Protein AF-A0A963NN30-F1 (afdb_monomer_lite)

Structure (mmCIF, N/CA/C/O backbone):
data_AF-A0A963NN30-F1
#
_entry.id   AF-A0A963NN30-F1
#
loop_
_atom_site.group_PDB
_atom_site.id
_atom_site.type_symbol
_atom_site.label_atom_id
_atom_site.label_alt_id
_atom_site.label_comp_id
_atom_site.label_asym_id
_atom_site.label_entity_id
_atom_site.label_seq_id
_atom_site.pdbx_PDB_ins_code
_atom_site.Cartn_x
_atom_site.Cartn_y
_atom_site.Cartn_z
_atom_site.occupancy
_atom_site.B_iso_or_equiv
_atom_site.auth_seq_id
_atom_site.auth_comp_id
_atom_site.auth_asym_id
_atom_site.auth_atom_id
_atom_site.pdbx_PDB_model_num
ATOM 1 N N . LEU A 1 1 ? 27.502 -6.795 -21.916 1.00 49.09 1 LEU A N 1
ATOM 2 C CA . LEU A 1 1 ? 27.301 -6.960 -23.376 1.00 49.09 1 LEU A CA 1
ATOM 3 C C . LEU A 1 1 ? 25.933 -6.394 -23.809 1.00 49.09 1 LEU A C 1
ATOM 5 O O . LEU A 1 1 ? 25.103 -7.127 -24.320 1.00 49.09 1 LEU A O 1
ATOM 9 N N . HIS A 1 2 ? 25.661 -5.109 -23.547 1.00 49.84 2 HIS A N 1
ATOM 10 C CA . HIS A 1 2 ? 24.397 -4.450 -23.949 1.00 49.84 2 HIS A CA 1
ATOM 11 C C . HIS A 1 2 ? 24.556 -2.952 -24.280 1.00 49.84 2 HIS A C 1
ATOM 13 O O . HIS A 1 2 ? 23.639 -2.347 -24.809 1.00 49.84 2 HIS A O 1
ATOM 19 N N . PHE A 1 3 ? 25.719 -2.357 -23.989 1.00 50.50 3 PHE A N 1
ATOM 20 C CA . PHE A 1 3 ? 25.929 -0.904 -24.020 1.00 50.50 3 PHE A CA 1
ATOM 21 C C . PHE A 1 3 ? 26.781 -0.416 -25.201 1.00 50.50 3 PHE A C 1
ATOM 23 O O . PHE A 1 3 ? 26.7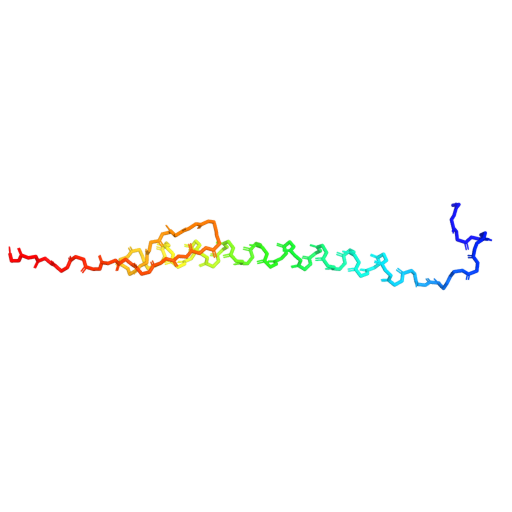74 0.759 -25.522 1.00 50.50 3 PHE A O 1
ATOM 30 N N . ALA A 1 4 ? 27.538 -1.312 -25.841 1.00 55.59 4 ALA A N 1
ATOM 31 C CA . ALA A 1 4 ? 28.479 -0.950 -26.904 1.00 55.59 4 ALA A CA 1
ATOM 32 C C . ALA A 1 4 ? 27.930 -1.187 -28.325 1.00 55.59 4 ALA A C 1
ATOM 34 O O . ALA A 1 4 ? 28.596 -0.832 -29.288 1.00 55.59 4 ALA A O 1
ATOM 35 N N . LEU A 1 5 ? 26.754 -1.819 -28.464 1.00 56.81 5 LEU A N 1
ATOM 36 C CA . LEU A 1 5 ? 26.188 -2.199 -29.769 1.00 56.81 5 LEU A CA 1
ATOM 37 C C . LEU A 1 5 ? 25.055 -1.273 -30.240 1.00 56.81 5 LEU A C 1
ATOM 39 O O . LEU A 1 5 ? 24.765 -1.214 -31.428 1.00 56.81 5 LEU A O 1
ATOM 43 N N . PHE A 1 6 ? 24.430 -0.540 -29.321 1.00 56.72 6 PHE A N 1
ATOM 44 C CA . PHE A 1 6 ? 23.371 0.412 -29.623 1.00 56.72 6 PHE A CA 1
ATOM 45 C C . PHE A 1 6 ? 23.790 1.732 -29.015 1.00 56.72 6 PHE A C 1
ATOM 47 O O . PHE A 1 6 ? 24.016 1.783 -27.811 1.00 56.72 6 PHE A O 1
ATOM 54 N N . ASP A 1 7 ? 23.909 2.756 -29.847 1.00 50.72 7 ASP A N 1
ATOM 55 C CA . ASP A 1 7 ? 24.106 4.166 -29.509 1.00 50.72 7 ASP A CA 1
ATOM 56 C C . ASP A 1 7 ? 22.940 4.686 -28.634 1.00 50.72 7 ASP A C 1
ATOM 58 O O . ASP A 1 7 ? 22.097 5.478 -29.043 1.00 50.72 7 ASP A O 1
ATOM 62 N N . GLY A 1 8 ? 22.798 4.100 -27.447 1.00 55.75 8 GLY A N 1
ATOM 63 C CA . GLY A 1 8 ? 21.718 4.286 -26.499 1.00 55.75 8 GLY A CA 1
ATOM 64 C C . GLY A 1 8 ? 22.240 5.118 -25.347 1.00 55.75 8 GLY A C 1
ATOM 65 O O . GLY A 1 8 ? 23.227 4.756 -24.706 1.00 55.75 8 GLY A O 1
ATOM 66 N N . THR A 1 9 ? 21.583 6.251 -25.121 1.00 56.53 9 THR A N 1
ATOM 67 C CA . THR A 1 9 ? 21.891 7.258 -24.106 1.00 56.53 9 THR A CA 1
ATOM 68 C C . THR A 1 9 ? 22.413 6.632 -22.815 1.00 56.53 9 THR A C 1
ATOM 70 O O . THR A 1 9 ? 21.775 5.750 -22.245 1.00 56.53 9 THR A O 1
ATOM 73 N N . LEU A 1 10 ? 23.557 7.138 -22.330 1.00 53.19 10 LEU A N 1
ATOM 74 C CA . LEU A 1 10 ? 24.315 6.650 -21.165 1.00 53.19 10 LEU A CA 1
ATOM 75 C C . LEU A 1 10 ? 23.503 6.514 -19.849 1.00 53.19 10 LEU A C 1
ATOM 77 O O . LEU A 1 10 ? 24.002 6.013 -18.845 1.00 53.19 10 LEU A O 1
ATOM 81 N N . LEU A 1 11 ? 22.247 6.953 -19.863 1.00 55.34 11 LEU A N 1
ATOM 82 C CA . LEU A 1 11 ? 21.209 6.767 -18.868 1.00 55.34 11 LEU A CA 1
ATOM 83 C C . LEU A 1 11 ? 20.018 6.127 -19.583 1.00 55.34 11 LEU A C 1
ATOM 85 O O . LEU A 1 11 ? 19.247 6.826 -20.245 1.00 55.34 11 LEU A O 1
ATOM 89 N N . SER A 1 12 ? 19.827 4.815 -19.437 1.00 60.44 12 SER A N 1
ATOM 90 C CA . SER A 1 12 ? 18.547 4.186 -19.762 1.00 60.44 12 SER A CA 1
ATOM 91 C C . SER A 1 12 ? 17.512 4.653 -18.735 1.00 60.44 12 SER A C 1
ATOM 93 O O . SER A 1 12 ? 17.132 3.936 -17.812 1.00 60.44 12 SER A O 1
ATOM 95 N N . LEU A 1 13 ? 17.054 5.896 -18.902 1.00 66.06 13 LEU A N 1
ATOM 96 C CA . LEU A 1 13 ? 16.038 6.568 -18.096 1.00 66.06 13 LEU A CA 1
ATOM 97 C C . LEU A 1 13 ? 14.829 5.661 -17.772 1.00 66.06 13 LEU A C 1
ATOM 99 O O . LEU A 1 13 ? 14.362 5.713 -16.636 1.00 66.06 13 LEU A O 1
ATOM 103 N N . PRO A 1 14 ? 14.359 4.775 -18.683 1.00 72.38 14 PRO A N 1
ATOM 104 C CA . PRO A 1 14 ? 13.280 3.839 -18.372 1.00 72.38 14 PRO A CA 1
ATOM 105 C C . PRO A 1 14 ? 13.637 2.787 -17.312 1.00 72.38 14 PRO A C 1
ATOM 107 O O . PRO A 1 14 ? 12.776 2.432 -16.511 1.00 72.38 14 PRO A O 1
ATOM 110 N N . ALA A 1 15 ? 14.878 2.286 -17.288 1.00 74.69 15 ALA A N 1
ATOM 111 C CA . ALA A 1 15 ? 15.313 1.287 -16.310 1.00 74.69 15 ALA A CA 1
ATOM 112 C C . ALA A 1 15 ? 15.352 1.908 -14.910 1.00 74.69 15 ALA A C 1
ATOM 114 O O . ALA A 1 15 ? 14.639 1.458 -14.021 1.00 74.69 15 ALA A O 1
ATOM 115 N N . TRP A 1 16 ? 16.047 3.040 -14.768 1.00 78.00 16 TRP A N 1
ATOM 116 C CA . TRP A 1 16 ? 16.098 3.777 -13.504 1.00 78.00 16 TRP A CA 1
ATOM 117 C C . TRP A 1 16 ? 14.707 4.196 -13.005 1.00 78.00 16 TRP A C 1
ATOM 119 O O . TRP A 1 16 ? 14.411 4.079 -11.816 1.00 78.00 16 TRP A O 1
ATOM 129 N N . LEU A 1 17 ? 13.823 4.640 -13.906 1.00 84.31 17 LEU A N 1
ATOM 130 C CA . LEU A 1 17 ? 12.449 4.995 -13.550 1.00 84.31 17 LEU A CA 1
ATOM 131 C C . LEU A 1 17 ? 11.637 3.777 -13.093 1.00 84.31 17 LEU A C 1
ATOM 133 O O . LEU A 1 17 ? 10.797 3.912 -12.207 1.00 84.31 17 LEU A O 1
ATOM 137 N N . THR A 1 18 ? 11.888 2.600 -13.667 1.00 86.75 18 THR A N 1
ATOM 138 C CA . THR A 1 18 ? 11.234 1.353 -13.254 1.00 86.75 18 THR A CA 1
ATOM 139 C C . THR A 1 18 ? 11.662 0.970 -11.844 1.00 86.75 18 THR A C 1
ATOM 141 O O . THR A 1 18 ? 10.800 0.756 -10.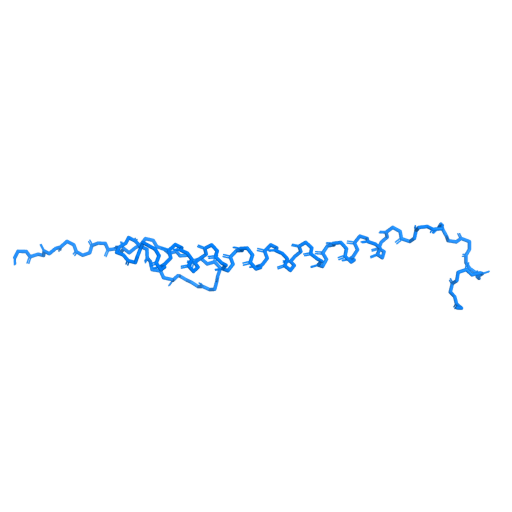994 1.00 86.75 18 THR A O 1
ATOM 144 N N . ASP A 1 19 ? 12.967 0.958 -11.563 1.00 85.25 19 ASP A N 1
ATOM 145 C CA . ASP A 1 19 ? 13.492 0.684 -10.220 1.00 85.25 19 ASP A CA 1
ATOM 146 C C . ASP A 1 19 ? 12.940 1.682 -9.191 1.00 85.25 19 ASP A C 1
ATOM 148 O O . ASP A 1 19 ? 12.444 1.296 -8.127 1.00 85.25 19 ASP A O 1
ATOM 152 N N . PHE A 1 20 ? 12.933 2.971 -9.542 1.00 90.25 20 PHE A N 1
ATOM 153 C CA . PHE A 1 20 ? 12.352 4.025 -8.715 1.00 90.25 20 PHE A CA 1
ATOM 154 C C . PHE A 1 20 ? 10.852 3.811 -8.474 1.00 90.25 20 PHE A C 1
ATOM 156 O O . PHE A 1 20 ? 10.389 3.902 -7.336 1.00 90.25 20 PHE A O 1
ATOM 163 N N . ALA A 1 21 ? 10.085 3.486 -9.517 1.00 93.50 21 ALA A N 1
ATOM 164 C CA . ALA A 1 21 ? 8.654 3.225 -9.413 1.00 93.50 21 ALA A CA 1
ATOM 165 C C . ALA A 1 21 ? 8.362 2.001 -8.537 1.00 93.50 21 ALA A C 1
ATOM 167 O O . ALA A 1 21 ? 7.432 2.039 -7.731 1.00 93.50 21 ALA A O 1
ATOM 168 N N . VAL A 1 22 ? 9.168 0.942 -8.642 1.00 95.06 22 VAL A N 1
ATOM 169 C CA . VAL A 1 22 ? 9.042 -0.259 -7.807 1.00 95.06 22 VAL A CA 1
ATOM 170 C C . VAL A 1 22 ? 9.330 0.069 -6.341 1.00 95.06 22 VAL A C 1
ATOM 172 O O . VAL A 1 22 ? 8.526 -0.286 -5.475 1.00 95.06 22 VAL A O 1
ATOM 175 N N . MET A 1 23 ? 10.416 0.792 -6.046 1.00 96.00 23 MET A N 1
ATOM 176 C CA . MET A 1 23 ? 10.726 1.233 -4.678 1.00 96.00 23 MET A CA 1
ATOM 177 C C . MET A 1 23 ? 9.615 2.116 -4.100 1.00 96.00 23 MET A C 1
ATOM 179 O O . MET A 1 23 ? 9.195 1.928 -2.955 1.00 96.00 23 MET A O 1
ATOM 183 N N . LEU A 1 24 ? 9.106 3.053 -4.900 1.00 96.38 24 LEU A N 1
ATOM 184 C CA . LEU A 1 24 ? 8.043 3.965 -4.492 1.00 96.38 24 LEU A CA 1
ATOM 185 C C . LEU A 1 24 ? 6.728 3.215 -4.246 1.00 96.38 24 LEU A C 1
ATOM 187 O O . LEU A 1 24 ? 6.070 3.453 -3.232 1.00 96.38 24 LEU A O 1
ATOM 191 N N . ALA A 1 25 ? 6.374 2.264 -5.113 1.00 96.38 25 ALA A N 1
ATOM 192 C CA . ALA A 1 25 ? 5.206 1.408 -4.938 1.00 96.38 25 ALA A CA 1
ATOM 193 C C . ALA A 1 25 ? 5.314 0.556 -3.665 1.00 96.38 25 ALA A C 1
ATOM 195 O O . ALA A 1 25 ? 4.364 0.507 -2.882 1.00 96.38 25 ALA A O 1
ATOM 196 N N . ALA A 1 26 ? 6.472 -0.059 -3.409 1.00 96.12 26 ALA A N 1
ATOM 197 C CA . ALA A 1 26 ? 6.706 -0.844 -2.200 1.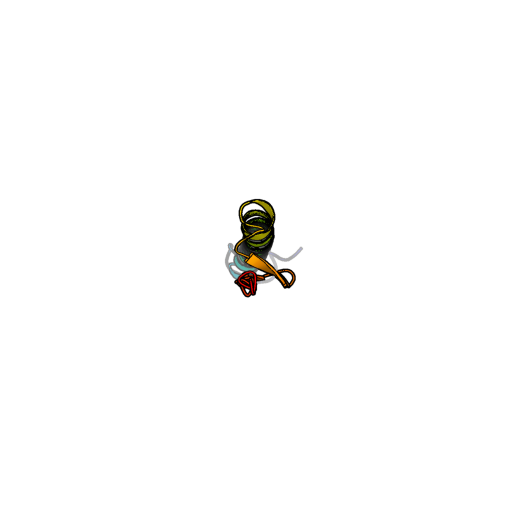00 96.12 26 ALA A CA 1
ATOM 198 C C . ALA A 1 26 ? 6.570 0.011 -0.925 1.00 96.12 26 ALA A C 1
ATOM 200 O O . ALA A 1 26 ? 5.871 -0.381 0.014 1.00 96.12 26 ALA A O 1
ATOM 201 N N . GLY A 1 27 ? 7.165 1.209 -0.914 1.00 96.19 27 GLY A N 1
ATOM 202 C CA . GLY A 1 27 ? 7.051 2.153 0.201 1.00 96.19 27 GLY A CA 1
ATOM 203 C C . GLY A 1 27 ? 5.613 2.621 0.435 1.00 96.19 27 GLY A C 1
ATOM 204 O O . GLY A 1 27 ? 5.135 2.616 1.572 1.00 96.19 27 GLY A O 1
ATOM 205 N N . LEU A 1 28 ? 4.889 2.963 -0.634 1.00 95.38 28 LEU A N 1
ATOM 206 C CA . LEU A 1 28 ? 3.501 3.415 -0.548 1.00 95.38 28 LEU A CA 1
ATOM 207 C C . LEU A 1 28 ? 2.565 2.304 -0.056 1.00 95.38 28 LEU A C 1
ATOM 209 O O . LEU A 1 28 ? 1.692 2.563 0.776 1.00 95.38 28 LEU A O 1
ATOM 213 N N . LEU A 1 29 ? 2.765 1.068 -0.523 1.00 95.44 29 LEU A N 1
ATOM 214 C CA . LEU A 1 29 ? 2.016 -0.100 -0.057 1.00 95.44 29 LEU A CA 1
ATOM 215 C C . LEU A 1 29 ? 2.262 -0.345 1.434 1.00 95.44 29 LEU A C 1
ATOM 217 O O . LEU A 1 29 ? 1.301 -0.433 2.201 1.00 95.44 29 LEU A O 1
ATOM 221 N N . GLY A 1 30 ? 3.526 -0.374 1.868 1.00 94.44 30 GLY A N 1
ATOM 222 C CA . GLY A 1 30 ? 3.883 -0.534 3.280 1.00 94.44 30 GLY A CA 1
ATOM 223 C C . GLY A 1 30 ? 3.306 0.574 4.166 1.00 94.44 30 GLY A C 1
ATOM 224 O O . GLY A 1 30 ? 2.699 0.294 5.206 1.00 94.44 30 GLY A O 1
ATOM 225 N N . PHE A 1 31 ? 3.409 1.830 3.726 1.00 93.75 31 PHE A N 1
ATOM 226 C CA . PHE A 1 31 ? 2.811 2.976 4.411 1.00 93.75 31 PHE A CA 1
ATOM 227 C C . PHE A 1 31 ? 1.289 2.839 4.527 1.00 93.75 31 PHE A C 1
ATOM 229 O O . PHE A 1 31 ? 0.724 3.050 5.604 1.00 93.75 31 PHE A O 1
ATOM 236 N N . ARG A 1 32 ? 0.611 2.446 3.441 1.00 93.31 32 ARG A N 1
ATOM 237 C CA . ARG A 1 32 ? -0.848 2.303 3.425 1.00 93.31 32 ARG A CA 1
ATOM 238 C C . ARG A 1 32 ? -1.316 1.204 4.373 1.00 93.31 32 ARG A C 1
ATOM 240 O O . ARG A 1 32 ? -2.237 1.450 5.150 1.00 93.31 32 ARG A O 1
ATOM 247 N N . LEU A 1 33 ? -0.672 0.038 4.344 1.00 93.19 33 LEU A N 1
ATOM 248 C CA . LEU A 1 33 ? -0.965 -1.073 5.256 1.00 93.19 33 LEU A CA 1
ATOM 249 C C . LEU A 1 33 ? -0.758 -0.655 6.718 1.00 93.19 33 LEU A C 1
ATOM 251 O O . LEU A 1 33 ? -1.631 -0.865 7.559 1.00 93.19 33 LEU A O 1
ATOM 255 N N . THR A 1 34 ? 0.359 0.013 7.009 1.00 93.75 34 THR A N 1
ATOM 256 C CA . THR A 1 34 ? 0.676 0.486 8.364 1.00 93.75 34 THR A CA 1
ATOM 257 C C . THR A 1 34 ? -0.353 1.500 8.859 1.00 93.75 34 THR A C 1
ATOM 259 O O . THR A 1 34 ? -0.810 1.397 9.996 1.00 93.75 34 THR A O 1
ATOM 262 N N . ARG A 1 35 ? -0.793 2.436 8.006 1.00 92.81 35 ARG A N 1
ATOM 263 C CA . ARG A 1 35 ? -1.847 3.407 8.348 1.00 92.81 35 ARG A CA 1
ATOM 264 C C . ARG A 1 35 ? -3.174 2.741 8.694 1.00 92.81 35 ARG A C 1
ATOM 266 O O . ARG A 1 35 ? -3.827 3.173 9.640 1.00 92.81 35 ARG A O 1
ATOM 273 N N . VAL A 1 36 ? -3.563 1.703 7.953 1.00 93.38 36 VAL A N 1
ATOM 274 C CA . VAL A 1 36 ? -4.783 0.933 8.247 1.00 93.38 36 VAL A CA 1
ATOM 275 C C . VAL A 1 36 ? -4.661 0.254 9.606 1.00 93.38 36 VAL A C 1
ATOM 277 O O . VAL A 1 36 ? -5.560 0.390 10.434 1.00 93.38 36 VAL A O 1
ATOM 280 N N . THR A 1 37 ? -3.540 -0.423 9.860 1.00 90.88 37 THR A N 1
ATOM 281 C CA . THR A 1 37 ? -3.280 -1.085 11.144 1.00 90.88 37 THR A CA 1
ATOM 282 C C . THR A 1 37 ? -3.297 -0.086 12.296 1.00 90.88 37 THR A C 1
ATOM 284 O O . THR A 1 37 ? -4.004 -0.309 13.270 1.00 90.88 37 THR A O 1
ATOM 287 N N . GLN A 1 38 ? -2.612 1.054 12.167 1.00 93.00 38 GLN A N 1
ATOM 288 C CA . GLN A 1 38 ? -2.616 2.108 13.187 1.00 93.00 38 GLN A CA 1
ATOM 289 C C . GLN A 1 38 ? -4.033 2.602 13.494 1.00 93.00 38 GLN A C 1
ATOM 291 O O . GLN A 1 38 ? -4.408 2.664 14.658 1.00 93.00 38 GLN A O 1
ATOM 296 N N . MET A 1 39 ? -4.847 2.899 12.476 1.00 93.44 39 MET A N 1
ATOM 297 C CA . MET A 1 39 ? -6.219 3.377 12.686 1.00 93.44 39 MET A CA 1
ATOM 298 C C . MET A 1 39 ? -7.097 2.345 13.397 1.00 93.44 39 MET A C 1
ATOM 300 O O . MET A 1 39 ? -7.816 2.693 14.330 1.00 93.44 39 MET A O 1
ATOM 304 N N . VAL A 1 40 ? -7.018 1.076 12.993 1.00 91.94 40 VAL A N 1
ATOM 305 C CA . VAL A 1 40 ? -7.830 0.002 13.586 1.00 91.94 40 VAL A CA 1
ATOM 306 C C . VAL A 1 40 ? -7.343 -0.369 14.993 1.00 91.94 40 VAL A C 1
ATOM 308 O O . VAL A 1 40 ? -8.165 -0.667 15.853 1.00 91.94 40 VAL A O 1
ATOM 311 N N . THR A 1 41 ? -6.033 -0.337 15.257 1.00 91.12 41 THR A N 1
ATOM 312 C CA . THR A 1 41 ? -5.456 -0.691 16.567 1.00 91.12 41 THR A CA 1
ATOM 313 C C . THR A 1 41 ? -5.541 0.448 17.578 1.00 91.12 41 THR A C 1
ATOM 315 O O . THR A 1 41 ? -5.801 0.192 18.750 1.00 91.12 41 THR A O 1
ATOM 318 N N . GLN A 1 42 ? -5.328 1.696 17.153 1.00 92.50 42 GLN A N 1
ATOM 319 C CA . GLN A 1 42 ? -5.342 2.857 18.046 1.00 92.50 42 GLN A CA 1
ATOM 320 C C . GLN A 1 42 ? -6.760 3.368 18.311 1.00 92.50 42 GLN A C 1
ATOM 322 O O . GLN A 1 42 ? -7.027 3.856 19.405 1.00 92.50 42 GLN A O 1
ATOM 327 N N . TYR A 1 43 ? -7.671 3.231 17.343 1.00 92.12 43 TYR A N 1
ATOM 328 C CA . TYR A 1 43 ? -9.060 3.686 17.456 1.00 92.12 43 TYR A CA 1
ATOM 329 C C . TYR A 1 43 ? -10.083 2.558 17.204 1.00 92.12 43 TYR A C 1
ATOM 331 O O . TYR A 1 43 ? -11.014 2.741 16.414 1.00 92.12 43 TYR A O 1
ATOM 339 N N . PRO A 1 44 ? -9.977 1.397 17.884 1.00 86.62 44 PRO A N 1
ATOM 340 C CA . PRO A 1 44 ? -10.831 0.231 17.632 1.00 86.62 44 PRO A CA 1
ATOM 341 C C . PRO A 1 44 ? -12.305 0.462 17.981 1.00 86.62 44 PRO A C 1
ATOM 343 O O . PRO A 1 44 ? -13.174 -0.277 17.524 1.00 86.62 44 PRO A O 1
ATOM 346 N N . TRP A 1 45 ? -12.611 1.463 18.811 1.00 86.38 45 TRP A N 1
ATOM 347 C CA . TRP A 1 45 ? -13.986 1.842 19.144 1.00 86.38 45 TRP A CA 1
ATOM 348 C C . TRP A 1 45 ? -14.661 2.654 18.033 1.00 86.38 45 TRP A C 1
ATOM 350 O O . TRP A 1 45 ? -15.882 2.613 17.921 1.00 86.38 45 TRP A O 1
ATOM 360 N N . LEU A 1 46 ? -13.880 3.372 17.218 1.00 87.25 46 LEU A N 1
ATOM 361 C CA . LEU A 1 46 ? -14.382 4.256 16.165 1.00 87.25 46 LEU A CA 1
ATOM 362 C C . LEU A 1 46 ? -14.252 3.638 14.772 1.00 87.25 46 LEU A C 1
ATOM 364 O O . LEU A 1 46 ? -15.068 3.934 13.904 1.00 87.25 46 LEU A O 1
ATOM 368 N N . TYR A 1 47 ? -13.250 2.787 14.545 1.00 90.81 47 TYR A N 1
ATOM 369 C CA . TYR A 1 47 ? -12.955 2.225 13.231 1.00 90.81 47 TYR A CA 1
ATOM 370 C C . TYR A 1 47 ? -12.798 0.705 13.266 1.00 90.81 47 TYR A C 1
ATOM 372 O O . TYR A 1 47 ? -12.269 0.125 14.212 1.00 90.81 47 TYR A O 1
ATOM 380 N N . GLU A 1 48 ? -13.221 0.057 12.184 1.00 89.38 48 GLU A N 1
ATOM 381 C CA . GLU A 1 48 ? -13.029 -1.371 11.936 1.00 89.38 48 GLU A CA 1
ATOM 382 C C . GLU A 1 48 ? -12.342 -1.614 10.586 1.00 89.38 48 GLU A C 1
ATOM 384 O O . GLU A 1 48 ? -12.389 -0.783 9.672 1.00 89.38 48 GLU A O 1
ATOM 389 N N . ARG A 1 49 ? -11.668 -2.761 10.447 1.00 89.12 49 ARG A N 1
ATOM 390 C CA . ARG A 1 49 ? -10.925 -3.084 9.223 1.00 89.12 49 ARG A CA 1
ATOM 391 C C . ARG A 1 49 ? -11.903 -3.359 8.077 1.00 89.12 49 ARG A C 1
ATOM 393 O O . ARG A 1 49 ? -12.711 -4.277 8.159 1.00 89.12 49 ARG A O 1
ATOM 400 N N . ALA A 1 50 ? -11.804 -2.583 6.997 1.00 89.81 50 ALA A N 1
ATOM 401 C CA . ALA A 1 50 ? -12.646 -2.730 5.803 1.00 89.81 50 ALA A CA 1
ATOM 402 C C . ALA A 1 50 ? -11.947 -3.504 4.672 1.00 89.81 50 ALA A C 1
ATOM 404 O O . ALA A 1 50 ? -12.585 -3.877 3.694 1.00 89.81 50 ALA A O 1
ATOM 405 N N . GLY A 1 51 ? -10.646 -3.759 4.808 1.00 86.94 51 GLY A N 1
ATOM 406 C CA . GLY A 1 51 ? -9.839 -4.542 3.878 1.00 86.94 51 GLY A CA 1
ATOM 407 C C . GLY A 1 51 ? -8.348 -4.377 4.181 1.00 86.94 51 GLY A C 1
ATOM 408 O O . GLY A 1 51 ? -7.997 -3.733 5.172 1.00 86.94 51 GLY A O 1
ATOM 409 N N . PRO A 1 52 ? -7.454 -4.919 3.337 1.00 78.94 52 PRO A N 1
ATOM 410 C CA . PRO A 1 52 ? -6.013 -4.737 3.509 1.00 78.94 52 PRO A CA 1
ATOM 411 C C . PRO A 1 52 ? -5.598 -3.259 3.415 1.00 78.94 52 PRO A C 1
ATOM 413 O O . PRO A 1 52 ? -4.731 -2.823 4.159 1.00 78.94 52 PRO A O 1
ATOM 416 N N . PHE A 1 53 ? -6.264 -2.457 2.575 1.00 88.56 53 PHE A N 1
ATOM 417 C CA . PHE A 1 53 ? -5.878 -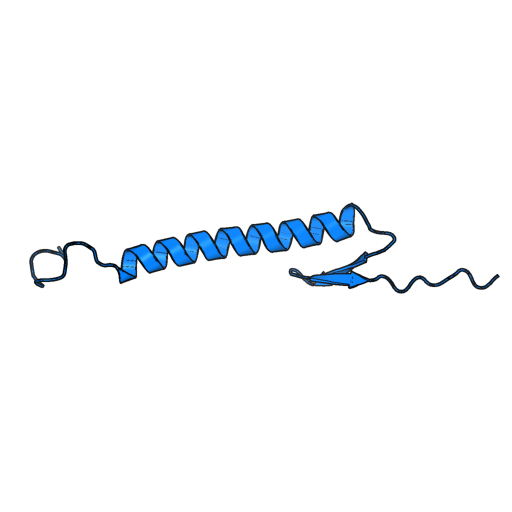1.062 2.301 1.00 88.56 53 PHE A CA 1
ATOM 418 C C . PHE A 1 53 ? -6.855 -0.002 2.836 1.00 88.56 53 PHE A C 1
ATOM 420 O O . PHE A 1 53 ? -6.734 1.182 2.487 1.00 88.56 53 PHE A O 1
ATOM 427 N N . GLY A 1 54 ? -7.819 -0.398 3.675 1.00 88.00 54 GLY A N 1
ATOM 428 C CA . GLY A 1 54 ? -8.856 0.505 4.170 1.00 88.00 54 GLY A CA 1
ATOM 429 C C . GLY A 1 54 ? -9.456 0.111 5.517 1.00 88.00 54 GLY A C 1
ATOM 430 O O . GLY A 1 54 ? -9.488 -1.056 5.910 1.00 88.00 54 GLY A O 1
ATOM 431 N N . TRP A 1 55 ? -9.978 1.117 6.208 1.00 91.38 55 TRP A N 1
ATOM 432 C CA . TRP A 1 55 ? -10.804 0.998 7.406 1.00 91.38 55 TRP A CA 1
ATOM 433 C C . TRP A 1 55 ? -12.140 1.695 7.150 1.00 91.38 55 TRP A C 1
ATOM 435 O O . TRP A 1 55 ? -12.230 2.564 6.280 1.00 91.38 55 TRP A O 1
ATOM 445 N N . ARG A 1 56 ? -13.176 1.316 7.895 1.00 90.81 56 ARG A N 1
ATOM 446 C CA . ARG A 1 56 ? -14.471 2.002 7.883 1.00 90.81 56 ARG A CA 1
ATOM 447 C C . ARG A 1 56 ? -14.834 2.459 9.293 1.00 90.81 56 ARG A C 1
ATOM 449 O O . ARG A 1 56 ? -14.367 1.841 10.252 1.00 90.81 56 ARG A O 1
ATOM 456 N N . PRO A 1 57 ? -15.654 3.509 9.439 1.00 91.44 57 PRO A N 1
ATOM 457 C CA . PRO A 1 57 ? -16.255 3.840 10.722 1.00 91.44 57 PRO A CA 1
ATOM 458 C C . PRO A 1 57 ? -17.047 2.642 11.242 1.00 91.44 57 PRO A C 1
ATOM 460 O O . PRO A 1 57 ? -17.840 2.051 10.505 1.00 91.44 57 PRO A O 1
ATOM 463 N N . ARG A 1 58 ? -16.831 2.282 12.504 1.00 85.31 58 ARG A N 1
ATOM 464 C CA . ARG A 1 58 ? -17.706 1.348 13.200 1.00 85.31 58 ARG A CA 1
ATOM 465 C C . ARG A 1 58 ? -19.054 2.042 13.354 1.00 8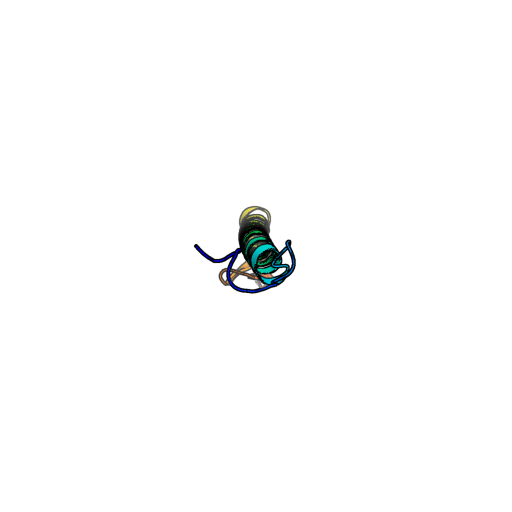5.31 58 ARG A C 1
ATOM 467 O O . ARG A 1 58 ? -19.118 3.168 13.845 1.00 85.31 58 ARG A O 1
ATOM 474 N N . ALA A 1 59 ? -20.128 1.380 12.934 1.00 79.31 59 ALA A N 1
ATOM 475 C CA . ALA A 1 59 ? -21.464 1.823 13.291 1.00 79.31 59 ALA A CA 1
ATOM 476 C C . ALA A 1 59 ? -21.565 1.725 14.815 1.00 79.31 59 ALA A C 1
ATOM 478 O O . ALA A 1 59 ? -21.612 0.626 15.367 1.00 79.31 59 ALA A O 1
ATOM 479 N N . THR A 1 60 ? -21.503 2.865 15.501 1.00 66.44 60 THR A N 1
ATOM 480 C CA . THR A 1 60 ? -21.762 2.944 16.934 1.00 66.44 60 THR A CA 1
ATOM 481 C C . THR A 1 60 ? -23.188 2.462 17.152 1.00 66.44 60 THR A C 1
ATOM 483 O O . THR A 1 60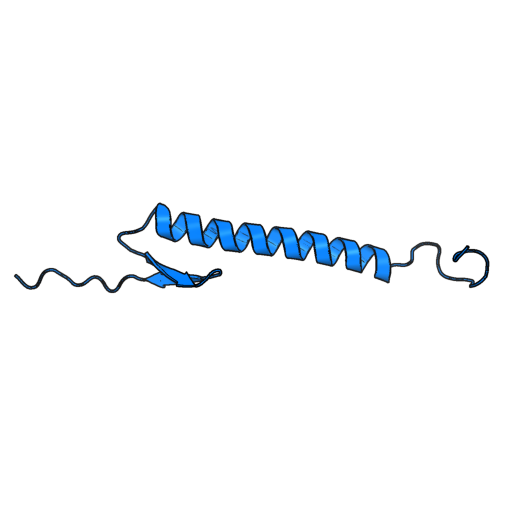 ? -24.141 3.224 16.994 1.00 66.44 60 THR A O 1
ATOM 486 N N . THR A 1 61 ? -23.360 1.183 17.478 1.00 63.06 61 THR A N 1
ATOM 487 C CA . THR A 1 61 ? -24.596 0.694 18.076 1.00 63.06 61 THR A CA 1
ATOM 488 C C . THR A 1 61 ? -24.674 1.368 19.437 1.00 63.06 61 THR A C 1
ATOM 490 O O . THR A 1 61 ? -24.072 0.910 20.405 1.00 63.06 61 THR A O 1
ATOM 493 N N . ALA A 1 62 ? -25.321 2.533 19.489 1.00 59.53 62 ALA A N 1
ATOM 494 C CA . ALA A 1 62 ? -25.647 3.176 20.749 1.00 59.53 62 ALA A CA 1
ATOM 495 C C . ALA A 1 62 ? -26.405 2.147 21.606 1.00 59.53 62 ALA A C 1
ATOM 497 O O . ALA A 1 62 ? -27.285 1.466 21.066 1.00 59.53 62 ALA A O 1
ATOM 498 N N . PRO A 1 63 ? -26.065 1.987 22.896 1.00 57.88 63 PRO A N 1
ATOM 499 C CA . PRO A 1 63 ? -26.773 1.053 23.757 1.00 57.88 63 PRO A CA 1
ATOM 500 C C . PRO A 1 63 ? -28.253 1.447 23.771 1.00 57.88 63 PRO A C 1
ATOM 502 O O . PRO A 1 63 ? -28.618 2.539 24.211 1.00 57.88 63 PRO A O 1
ATOM 505 N N . GLN A 1 64 ? -29.110 0.584 23.222 1.00 60.03 64 GLN A N 1
ATOM 506 C CA . GLN A 1 64 ? -30.552 0.732 23.360 1.00 60.03 64 GLN A CA 1
ATOM 507 C C . GLN A 1 64 ? -30.938 0.309 24.780 1.00 60.03 64 GLN A C 1
ATOM 509 O O . GLN A 1 64 ? -31.315 -0.835 24.977 1.00 60.03 64 GLN A O 1
ATOM 514 N N . ARG A 1 65 ? -30.841 1.280 25.699 1.00 53.22 65 ARG A N 1
ATOM 515 C CA . ARG A 1 65 ? -31.378 1.335 27.073 1.00 53.22 65 ARG A CA 1
ATOM 516 C C . ARG A 1 65 ? -30.937 0.272 28.078 1.00 53.22 65 ARG A C 1
ATOM 518 O O . ARG A 1 65 ? -31.177 -0.929 27.859 1.00 53.22 65 ARG A O 1
#

Secondary structure (DSSP, 8-state):
--SSSS---SS-HHHHHHHHHHHHHHHHHHHHHHHHHHHHHH-TTTEEEEETTEEEE--------

Radius of gyration: 22.54 Å; chains: 1; bounding box: 60×14×57 Å

pLDDT: mean 80.13, std 16.04, range [49.09, 96.38]

Foldseek 3Di:
DPPPPDPDPPDPVVVVVVVVVVVVVVVVLVVQQVVLVCCCVVPVVQWDRPDSRDIDGDPPPPPPD

Sequence (65 aa):
LHFALFDGTLLSLPAWLTDFAVMLAAGLLGFRLTRVTQMVTQYPWLYERAGPFGWRPRATTAPQR